Protein AF-A0A0R0D2F7-F1 (afdb_monomer_lite)

Organism: NCBI:txid405446

Structure (mmCIF, N/CA/C/O backbone):
data_AF-A0A0R0D2F7-F1
#
_entry.id   AF-A0A0R0D2F7-F1
#
loop_
_atom_site.group_PDB
_atom_site.id
_atom_site.type_symbol
_atom_site.label_atom_id
_atom_site.label_alt_id
_atom_site.label_comp_id
_atom_site.label_asym_id
_atom_site.label_entity_id
_atom_site.label_seq_id
_atom_site.pdbx_PDB_ins_code
_atom_site.Cartn_x
_atom_site.Cartn_y
_atom_site.Cartn_z
_atom_site.occupancy
_atom_site.B_iso_or_equiv
_atom_site.auth_seq_id
_atom_site.auth_comp_id
_atom_site.auth_asym_id
_atom_site.auth_atom_id
_atom_site.pdbx_PDB_model_num
ATOM 1 N N . MET A 1 1 ? 3.060 23.295 -22.827 1.00 59.88 1 MET A N 1
ATOM 2 C CA . MET A 1 1 ? 3.372 22.457 -21.648 1.00 59.88 1 MET A CA 1
ATOM 3 C C . MET A 1 1 ? 3.038 21.018 -22.016 1.00 59.88 1 MET A C 1
ATOM 5 O O . MET A 1 1 ? 1.907 20.777 -22.414 1.00 59.88 1 MET A O 1
ATOM 9 N N . PHE A 1 2 ? 4.005 20.096 -22.016 1.00 71.88 2 PHE A N 1
ATOM 10 C CA . PHE A 1 2 ? 3.733 18.695 -22.367 1.00 71.88 2 PHE A CA 1
ATOM 11 C C . PHE A 1 2 ? 2.906 18.039 -21.255 1.00 71.88 2 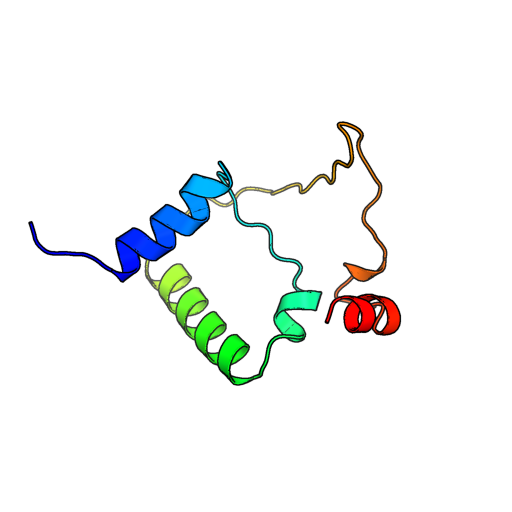PHE A C 1
ATOM 13 O O . PHE A 1 2 ? 3.320 18.058 -20.097 1.00 71.88 2 PHE A O 1
ATOM 20 N N . ARG A 1 3 ? 1.738 17.487 -21.604 1.00 79.94 3 ARG A N 1
ATOM 21 C CA . ARG A 1 3 ? 0.872 16.750 -20.675 1.00 79.94 3 ARG A CA 1
ATOM 22 C C . ARG A 1 3 ? 1.609 15.502 -20.193 1.00 79.94 3 ARG A C 1
ATOM 24 O O . ARG A 1 3 ? 2.133 14.752 -21.015 1.00 79.94 3 ARG A O 1
ATOM 31 N N . ARG A 1 4 ? 1.636 15.271 -18.880 1.00 91.75 4 ARG A N 1
ATOM 32 C CA . ARG A 1 4 ? 2.237 14.078 -18.273 1.00 91.75 4 ARG A CA 1
ATOM 33 C C . ARG A 1 4 ? 1.119 13.236 -17.657 1.00 91.75 4 ARG A C 1
ATOM 35 O O . ARG A 1 4 ? 0.956 13.251 -16.445 1.00 91.75 4 ARG A O 1
ATOM 42 N N . PRO A 1 5 ? 0.341 12.495 -18.464 1.00 91.44 5 PRO A N 1
ATOM 43 C CA . PRO A 1 5 ? -0.895 11.873 -17.991 1.00 91.44 5 PRO A CA 1
ATOM 44 C C . PRO A 1 5 ? -0.687 10.914 -16.810 1.00 91.44 5 PRO A C 1
ATOM 46 O O . PRO A 1 5 ? -1.494 10.919 -15.889 1.00 91.44 5 PRO A O 1
ATOM 49 N N . GLY A 1 6 ? 0.404 10.138 -16.791 1.00 91.50 6 GLY A N 1
ATOM 50 C CA . GLY A 1 6 ? 0.727 9.261 -15.657 1.00 91.50 6 GLY A CA 1
ATOM 51 C C . GLY A 1 6 ? 1.114 10.028 -14.388 1.00 91.50 6 GLY A C 1
ATOM 52 O O . GLY A 1 6 ? 0.688 9.662 -13.297 1.00 91.50 6 GLY A O 1
ATOM 53 N N . TYR A 1 7 ? 1.862 11.128 -14.535 1.00 91.38 7 TYR A N 1
ATOM 54 C CA . TYR A 1 7 ? 2.181 12.027 -13.423 1.00 91.38 7 TYR A CA 1
ATOM 55 C C . TYR A 1 7 ? 0.901 12.636 -12.851 1.00 91.38 7 TYR A C 1
ATOM 57 O O . TYR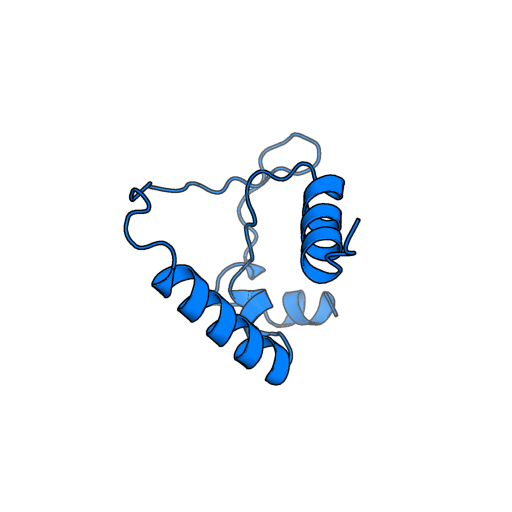 A 1 7 ? 0.678 12.542 -11.651 1.00 91.38 7 TYR A O 1
ATOM 65 N N . ASP A 1 8 ? 0.044 13.186 -13.715 1.00 93.06 8 ASP A N 1
ATOM 66 C CA . ASP A 1 8 ? -1.209 13.835 -13.324 1.00 93.06 8 ASP A CA 1
ATOM 67 C C . ASP A 1 8 ? -2.161 12.844 -12.633 1.00 93.06 8 ASP A C 1
ATOM 69 O O . ASP A 1 8 ? -2.790 13.185 -11.635 1.00 93.06 8 ASP A O 1
ATOM 73 N N . ALA A 1 9 ? -2.236 11.599 -13.121 1.00 91.62 9 ALA A N 1
ATOM 74 C CA . ALA A 1 9 ? -3.058 10.550 -12.522 1.00 91.62 9 ALA A CA 1
ATOM 75 C C . ALA A 1 9 ? -2.565 10.144 -11.122 1.00 91.62 9 ALA A C 1
ATOM 77 O O . ALA A 1 9 ? -3.363 10.087 -10.186 1.00 91.62 9 ALA A O 1
ATOM 78 N N . LEU A 1 10 ? -1.258 9.899 -10.959 1.00 89.94 10 LEU A N 1
ATOM 79 C CA . LEU A 1 10 ? -0.688 9.503 -9.668 1.00 89.94 10 LEU A CA 1
ATOM 80 C C . LEU A 1 10 ? -0.749 10.652 -8.652 1.00 89.94 10 LEU A C 1
ATOM 82 O O . LEU A 1 10 ? -1.142 10.446 -7.505 1.00 89.94 10 LEU A O 1
ATOM 86 N N . TRP A 1 11 ? -0.427 11.876 -9.083 1.00 88.75 11 TRP A N 1
ATOM 87 C CA . TRP A 1 11 ? -0.557 13.074 -8.252 1.00 88.75 11 TRP A CA 1
ATOM 88 C C . TRP A 1 11 ? -1.999 13.350 -7.856 1.00 88.75 11 TRP A C 1
ATOM 90 O O . TRP A 1 11 ? -2.250 13.698 -6.707 1.00 88.75 11 TRP A O 1
ATOM 100 N N . GLY A 1 12 ? -2.949 13.167 -8.774 1.00 88.19 12 GLY A N 1
ATOM 101 C CA . GLY A 1 12 ? -4.370 13.273 -8.467 1.00 88.19 12 GLY A CA 1
ATOM 102 C C . GLY A 1 12 ? -4.791 12.274 -7.391 1.00 88.19 12 GLY A C 1
ATOM 103 O O . GLY A 1 12 ? -5.456 12.655 -6.432 1.00 88.19 12 GLY A O 1
ATOM 104 N N . TRP A 1 13 ? -4.347 11.018 -7.493 1.00 86.31 13 TRP A N 1
ATOM 105 C CA . TRP A 1 13 ? -4.676 9.978 -6.517 1.00 86.31 13 TRP A CA 1
ATOM 106 C C . TRP A 1 13 ? -4.196 10.321 -5.093 1.00 86.31 13 TRP A C 1
ATOM 108 O O . TRP A 1 13 ? -4.977 10.254 -4.143 1.00 86.31 13 TRP A O 1
ATOM 118 N N . PHE A 1 14 ? -2.939 10.750 -4.931 1.00 84.88 14 PHE A N 1
ATOM 119 C CA . PHE A 1 14 ? -2.393 11.137 -3.619 1.00 84.88 14 PHE A CA 1
ATOM 120 C C . PHE A 1 14 ? -2.890 12.505 -3.132 1.00 84.88 14 PHE A C 1
ATOM 122 O O . PHE A 1 14 ? -3.118 12.699 -1.938 1.00 84.88 14 PHE A O 1
ATOM 129 N N . GLY A 1 15 ? -3.093 13.456 -4.044 1.00 78.00 15 GLY A N 1
ATOM 130 C CA . GLY A 1 15 ? -3.557 14.804 -3.717 1.00 78.00 15 GLY A CA 1
ATOM 131 C C . GLY A 1 15 ? -4.956 14.825 -3.102 1.00 78.00 15 GLY A C 1
ATOM 132 O O . GLY A 1 15 ? -5.246 15.684 -2.276 1.00 78.00 15 GLY A O 1
ATOM 133 N N . LEU A 1 16 ? -5.804 13.854 -3.449 1.00 76.62 16 LEU A N 1
ATOM 134 C CA . LEU A 1 16 ? -7.156 13.729 -2.900 1.00 76.62 16 LEU A CA 1
ATOM 135 C C . LEU A 1 16 ? -7.196 13.092 -1.502 1.00 76.62 16 LEU A C 1
ATOM 137 O O . LEU A 1 16 ? -8.186 13.259 -0.794 1.00 76.62 16 LEU A O 1
ATOM 141 N N . SER A 1 17 ? -6.148 12.372 -1.090 1.00 70.62 17 SER A N 1
ATOM 142 C CA . SER A 1 17 ? -6.113 11.664 0.197 1.00 70.62 17 SER A CA 1
ATOM 143 C C . SER A 1 17 ? -5.319 12.392 1.286 1.00 70.62 17 SER A C 1
ATOM 145 O O . SER A 1 17 ? -5.393 11.991 2.447 1.00 70.62 17 SER A O 1
ATOM 147 N N . TYR A 1 18 ? -4.552 13.439 0.935 1.00 72.62 18 TYR A N 1
ATOM 148 C CA . TYR A 1 18 ? -3.530 14.059 1.800 1.00 72.62 18 TYR A CA 1
ATOM 149 C C . TYR A 1 18 ? -2.573 13.031 2.439 1.00 72.62 18 TYR A C 1
ATOM 151 O O . TYR A 1 18 ? -1.946 13.302 3.466 1.00 72.62 18 TYR A O 1
ATOM 159 N N . ALA A 1 19 ? -2.474 11.829 1.865 1.00 73.69 19 ALA A N 1
ATOM 160 C CA . ALA A 1 19 ? -1.755 10.729 2.472 1.00 73.69 19 ALA A CA 1
ATOM 161 C C . ALA A 1 19 ? -0.263 10.847 2.156 1.00 73.69 19 ALA A C 1
ATOM 163 O O . ALA A 1 19 ? 0.152 10.728 1.005 1.00 73.69 19 ALA A O 1
ATOM 164 N N . SER A 1 20 ? 0.561 11.025 3.189 1.00 76.75 20 SER A N 1
ATOM 165 C CA . SER A 1 20 ? 2.024 10.978 3.047 1.00 76.75 20 SER A CA 1
ATOM 166 C C . SER A 1 20 ? 2.562 9.553 2.859 1.00 76.75 20 SER A C 1
ATOM 168 O O . SER A 1 20 ? 3.734 9.384 2.541 1.00 76.75 20 SER A O 1
ATOM 170 N N . TRP A 1 21 ? 1.725 8.533 3.082 1.00 81.69 21 TRP A N 1
ATOM 171 C CA . TRP A 1 21 ? 2.078 7.114 3.031 1.00 81.69 21 TRP A CA 1
ATOM 172 C C . TRP A 1 21 ? 0.927 6.290 2.453 1.00 81.69 21 TRP A C 1
ATOM 174 O O . TRP A 1 21 ? -0.238 6.610 2.686 1.00 81.69 21 TRP A O 1
ATOM 184 N N . LEU A 1 22 ? 1.257 5.196 1.761 1.00 87.75 22 LEU A N 1
ATOM 185 C CA . LEU A 1 22 ? 0.291 4.245 1.208 1.00 87.75 22 LEU A CA 1
ATOM 186 C C . LEU A 1 22 ? 0.390 2.880 1.914 1.00 87.75 22 LEU A C 1
ATOM 188 O O . LEU A 1 22 ? 1.160 2.022 1.483 1.00 87.75 22 LEU A O 1
ATOM 192 N N . PRO A 1 23 ? -0.363 2.649 3.002 1.00 87.50 23 PRO A N 1
ATOM 193 C CA . PRO A 1 23 ? -0.474 1.326 3.601 1.00 87.50 23 PRO A CA 1
ATOM 194 C C . PRO A 1 23 ? -1.486 0.469 2.822 1.00 87.50 23 PRO A C 1
ATOM 196 O O . PRO A 1 23 ? -2.672 0.790 2.778 1.00 87.50 23 PRO A O 1
ATOM 199 N N . LEU A 1 24 ? -1.033 -0.645 2.241 1.00 90.56 24 LEU A N 1
ATOM 200 C CA . LEU A 1 24 ? -1.895 -1.633 1.581 1.00 90.56 24 LEU A CA 1
ATOM 201 C C . LEU A 1 24 ? -1.916 -2.943 2.384 1.00 90.56 24 LEU A C 1
ATOM 203 O O . LEU A 1 24 ? -0.853 -3.524 2.623 1.00 90.56 24 LEU A O 1
ATOM 207 N N . PRO A 1 25 ? -3.092 -3.456 2.795 1.00 91.44 25 PRO A N 1
ATOM 208 C CA . PRO A 1 25 ? -3.184 -4.782 3.393 1.00 91.44 25 PRO A CA 1
ATOM 209 C C . PRO A 1 25 ? -2.764 -5.855 2.386 1.00 91.44 25 PRO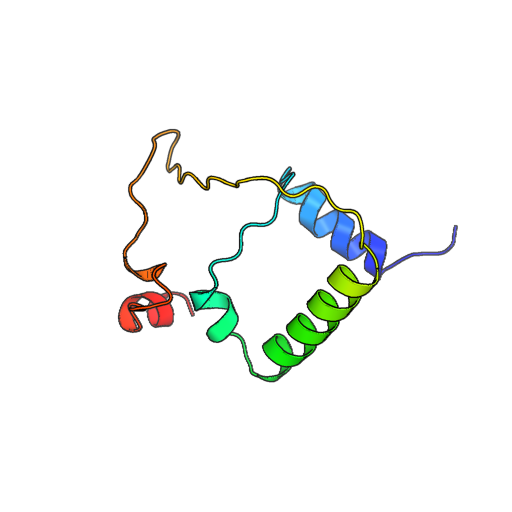 A C 1
ATOM 211 O O . PRO A 1 25 ? -3.424 -6.052 1.365 1.00 91.44 25 PRO A O 1
ATOM 214 N N . ARG A 1 26 ? -1.697 -6.600 2.698 1.00 92.50 26 ARG A N 1
ATOM 215 C CA . ARG A 1 26 ? -1.185 -7.687 1.843 1.00 92.50 26 ARG A CA 1
ATOM 216 C C . ARG A 1 26 ? -2.271 -8.693 1.446 1.00 92.50 26 ARG A C 1
ATOM 218 O O . ARG A 1 26 ? -2.270 -9.164 0.316 1.00 92.50 26 ARG A O 1
ATOM 225 N N . VAL A 1 27 ? -3.195 -9.001 2.361 1.00 93.31 27 VAL A N 1
ATOM 226 C CA . VAL A 1 27 ? -4.329 -9.902 2.095 1.00 93.31 27 VAL A CA 1
ATOM 227 C C . VAL A 1 27 ? -5.169 -9.447 0.907 1.00 93.31 27 VAL A C 1
ATOM 229 O O . VAL A 1 27 ? -5.503 -10.269 0.071 1.00 93.31 27 VAL A O 1
ATOM 232 N N . LEU A 1 28 ? -5.433 -8.145 0.773 1.00 93.69 28 LEU A 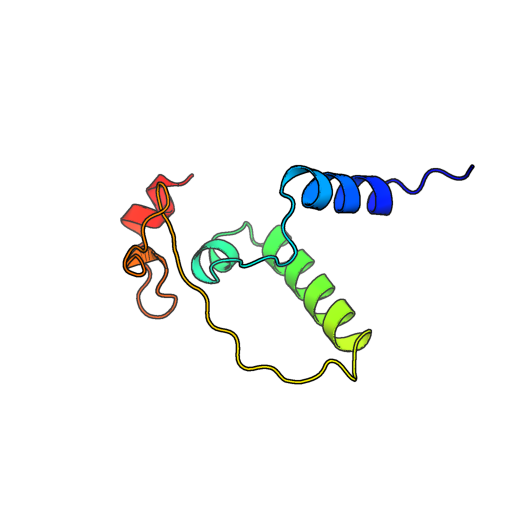N 1
ATOM 233 C CA . LEU A 1 28 ? -6.212 -7.616 -0.347 1.00 93.69 28 LEU A CA 1
ATOM 234 C C . LEU A 1 28 ? -5.389 -7.567 -1.634 1.00 93.69 28 LEU A C 1
ATOM 236 O O . LEU A 1 28 ? -5.939 -7.747 -2.713 1.00 93.69 28 LEU A O 1
ATOM 240 N N . MET A 1 29 ? -4.070 -7.371 -1.535 1.00 94.25 29 MET A N 1
ATOM 241 C CA . MET A 1 29 ? -3.186 -7.440 -2.704 1.00 94.25 29 MET A CA 1
ATOM 242 C C . MET A 1 29 ? -3.174 -8.839 -3.330 1.00 94.25 29 MET A C 1
ATOM 244 O O . MET A 1 29 ? -3.182 -8.953 -4.549 1.00 94.25 29 MET A O 1
ATOM 248 N N . HIS A 1 30 ? -3.214 -9.897 -2.516 1.00 92.88 30 HIS A N 1
ATOM 249 C CA . HIS A 1 30 ? -3.313 -11.276 -3.013 1.00 92.88 30 HIS A CA 1
ATOM 250 C C . HIS A 1 30 ? -4.691 -11.623 -3.607 1.00 92.88 30 HIS A C 1
ATOM 252 O O . HIS A 1 30 ? -4.815 -12.618 -4.314 1.00 92.88 30 HIS A O 1
ATOM 258 N N . GLU A 1 31 ? -5.716 -10.820 -3.322 1.00 93.88 31 GLU A N 1
ATOM 259 C CA . GLU A 1 31 ? -7.078 -10.989 -3.846 1.00 93.88 31 GLU A CA 1
ATOM 260 C C . GLU A 1 31 ? -7.328 -10.201 -5.134 1.00 93.88 31 GLU A C 1
ATOM 262 O O . GLU A 1 31 ? -8.404 -10.310 -5.731 1.00 93.88 31 GLU A O 1
ATOM 267 N N . MET A 1 32 ? -6.356 -9.390 -5.563 1.00 94.94 32 MET A N 1
ATOM 268 C CA . MET A 1 32 ? -6.410 -8.704 -6.849 1.00 94.94 32 MET A CA 1
ATOM 269 C C . MET A 1 32 ? -6.431 -9.729 -7.997 1.00 94.94 32 MET A C 1
ATOM 271 O O . MET A 1 32 ? -5.844 -10.806 -7.862 1.00 94.94 32 MET A O 1
ATOM 275 N N . PRO A 1 33 ? -7.042 -9.406 -9.151 1.00 96.19 33 PRO A N 1
ATOM 276 C CA . PRO A 1 33 ? -6.889 -10.200 -10.368 1.00 96.19 33 PRO A CA 1
ATOM 277 C C . PRO A 1 33 ? -5.416 -10.491 -10.692 1.00 96.19 33 PRO A C 1
ATOM 279 O O . PRO A 1 33 ? -4.541 -9.667 -10.422 1.00 96.19 33 PRO A O 1
ATOM 282 N N . ASP A 1 34 ? -5.139 -11.647 -11.293 1.00 97.12 34 ASP A N 1
ATOM 283 C CA . ASP A 1 34 ? -3.769 -12.105 -11.574 1.00 97.12 34 ASP A CA 1
ATOM 284 C C . ASP A 1 34 ? -2.956 -11.083 -12.396 1.00 97.12 34 ASP A C 1
ATOM 286 O O . ASP A 1 34 ? -1.808 -10.773 -12.074 1.00 97.12 34 ASP A O 1
ATOM 290 N N . ASP A 1 35 ? -3.586 -10.435 -13.384 1.00 98.19 35 ASP A N 1
ATOM 291 C CA . ASP A 1 35 ? -2.942 -9.405 -14.205 1.00 98.19 35 ASP A CA 1
ATOM 292 C C . ASP A 1 35 ? -2.602 -8.126 -13.415 1.00 98.19 35 ASP A C 1
ATOM 294 O O . ASP A 1 35 ? -1.690 -7.381 -13.784 1.00 98.19 35 ASP A O 1
ATOM 298 N N . TRP A 1 36 ? -3.322 -7.843 -12.326 1.00 97.50 36 TRP A N 1
ATOM 299 C CA . TRP A 1 36 ? -3.021 -6.721 -11.434 1.00 97.50 36 TRP A CA 1
ATOM 300 C C . TRP A 1 36 ? -1.831 -7.067 -10.551 1.00 97.50 36 TRP A C 1
ATOM 302 O O . TRP A 1 36 ? -0.932 -6.239 -10.410 1.00 97.50 36 TRP A O 1
ATOM 312 N N . GLN A 1 37 ? -1.801 -8.288 -10.007 1.00 97.62 37 GLN A N 1
ATOM 313 C CA . GLN A 1 37 ? -0.677 -8.773 -9.207 1.00 97.62 37 GLN A CA 1
ATOM 314 C C . GLN A 1 37 ? 0.614 -8.747 -10.028 1.00 97.62 37 GLN A C 1
ATOM 316 O O . GLN A 1 37 ? 1.594 -8.151 -9.589 1.00 97.62 37 GLN A O 1
ATOM 321 N N . ALA A 1 38 ? 0.586 -9.269 -11.258 1.00 97.94 38 ALA A N 1
ATOM 322 C CA . ALA A 1 38 ? 1.740 -9.261 -12.154 1.00 97.94 38 ALA A CA 1
ATOM 323 C C . ALA A 1 38 ? 2.263 -7.840 -12.430 1.00 97.94 38 ALA A C 1
ATOM 325 O O . ALA A 1 38 ? 3.459 -7.575 -12.296 1.00 97.94 38 ALA A O 1
ATOM 326 N N . ARG A 1 39 ? 1.372 -6.895 -12.766 1.00 97.88 39 ARG A N 1
ATOM 327 C CA . ARG A 1 39 ? 1.759 -5.493 -13.003 1.00 97.88 39 ARG A CA 1
ATOM 328 C C . ARG A 1 39 ? 2.294 -4.816 -11.744 1.00 97.88 39 ARG A C 1
ATOM 330 O O . ARG A 1 39 ? 3.254 -4.056 -11.829 1.00 97.88 39 ARG A O 1
ATOM 337 N N . MET A 1 40 ? 1.693 -5.087 -10.587 1.00 96.50 40 MET A N 1
ATOM 338 C CA . MET A 1 40 ? 2.147 -4.544 -9.308 1.00 96.50 40 MET A CA 1
ATOM 339 C C . MET A 1 40 ? 3.545 -5.056 -8.950 1.00 96.50 40 MET A C 1
ATOM 341 O O . MET A 1 40 ? 4.386 -4.258 -8.554 1.00 96.50 40 MET A O 1
ATOM 345 N N . THR A 1 41 ? 3.821 -6.351 -9.127 1.00 97.00 41 THR A N 1
ATOM 346 C CA . THR A 1 41 ? 5.150 -6.925 -8.867 1.00 97.00 41 THR A CA 1
ATOM 347 C C . THR A 1 41 ? 6.228 -6.246 -9.706 1.00 97.00 41 THR A C 1
ATOM 349 O O . THR A 1 41 ? 7.239 -5.833 -9.149 1.00 97.00 41 THR A O 1
ATOM 352 N N . VAL A 1 42 ? 5.984 -6.031 -11.005 1.00 97.94 42 VAL A N 1
ATOM 353 C CA . VAL A 1 42 ? 6.932 -5.314 -11.877 1.00 97.94 42 VAL A CA 1
ATOM 354 C C . VAL A 1 42 ? 7.222 -3.907 -11.349 1.00 97.94 42 VAL A C 1
ATOM 356 O O . VAL A 1 42 ? 8.380 -3.512 -11.259 1.00 97.94 42 VAL A O 1
ATOM 359 N N . LEU A 1 43 ? 6.190 -3.161 -10.945 1.00 96.50 43 LEU A N 1
ATOM 360 C CA . LEU A 1 43 ? 6.366 -1.808 -10.411 1.00 96.50 43 LEU A CA 1
ATOM 361 C C . LEU A 1 43 ? 7.131 -1.790 -9.081 1.00 96.50 43 LEU A C 1
ATOM 363 O O . LEU A 1 43 ? 7.934 -0.886 -8.860 1.00 96.50 43 LEU A O 1
ATOM 367 N N . LEU A 1 44 ? 6.891 -2.763 -8.197 1.00 94.69 44 LEU A N 1
ATOM 368 C CA . LEU A 1 44 ? 7.622 -2.890 -6.932 1.00 94.69 44 LEU A CA 1
ATOM 369 C C . LEU A 1 44 ? 9.102 -3.203 -7.178 1.00 94.69 44 LEU A C 1
ATOM 371 O O . LEU A 1 44 ? 9.963 -2.562 -6.579 1.00 94.69 44 LEU A O 1
ATOM 375 N N . ASP A 1 45 ? 9.397 -4.112 -8.107 1.00 96.44 45 ASP A N 1
ATOM 376 C CA . ASP A 1 45 ? 10.770 -4.445 -8.486 1.00 96.44 45 ASP A CA 1
ATOM 377 C C . ASP A 1 45 ? 11.491 -3.236 -9.104 1.00 96.44 45 ASP A C 1
ATOM 379 O O . ASP A 1 45 ? 12.634 -2.940 -8.749 1.00 96.44 45 ASP A O 1
ATOM 383 N N . GLU A 1 46 ? 10.826 -2.488 -9.992 1.00 97.62 46 GLU A N 1
ATOM 384 C CA . GLU A 1 46 ? 11.361 -1.249 -10.572 1.00 97.62 46 GLU A CA 1
ATOM 385 C C . GLU A 1 46 ? 11.592 -0.165 -9.509 1.00 97.62 46 GLU A C 1
ATOM 387 O O . GLU A 1 46 ? 12.607 0.543 -9.544 1.00 97.62 46 GLU A O 1
ATOM 392 N N . PHE A 1 47 ? 10.680 -0.041 -8.541 1.00 94.12 47 PHE A N 1
ATOM 393 C CA . PHE A 1 47 ? 10.803 0.892 -7.425 1.00 94.12 47 PHE A CA 1
ATOM 394 C C . PHE A 1 47 ? 12.027 0.555 -6.564 1.00 94.12 47 PHE A C 1
ATOM 396 O O . PHE A 1 47 ? 12.902 1.406 -6.368 1.00 94.12 47 PHE A O 1
ATOM 403 N N . ASP A 1 48 ? 12.152 -0.703 -6.137 1.00 93.00 48 ASP A N 1
ATOM 404 C CA . ASP A 1 48 ? 13.292 -1.193 -5.360 1.00 93.00 48 ASP A CA 1
ATOM 405 C C . ASP A 1 48 ? 14.603 -1.119 -6.157 1.00 93.00 48 ASP A C 1
ATOM 407 O O . ASP A 1 48 ? 15.677 -0.906 -5.588 1.00 93.00 48 ASP A O 1
ATOM 411 N N . ALA A 1 49 ? 14.563 -1.285 -7.484 1.00 95.25 49 ALA A N 1
ATOM 412 C CA . ALA A 1 49 ? 15.701 -1.092 -8.382 1.00 95.25 49 ALA A CA 1
ATOM 413 C C . ALA A 1 49 ? 16.162 0.369 -8.455 1.00 95.25 49 ALA A C 1
ATOM 415 O O . ALA A 1 49 ? 17.366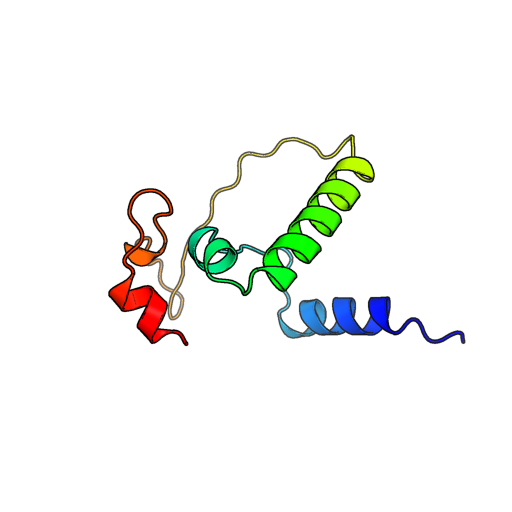 0.634 -8.479 1.00 95.25 49 ALA A O 1
ATOM 416 N N . THR A 1 50 ? 15.220 1.306 -8.455 1.00 97.12 50 THR A N 1
ATOM 417 C CA . THR A 1 50 ? 15.490 2.735 -8.634 1.00 97.12 50 THR A CA 1
ATOM 418 C C . THR A 1 50 ? 15.995 3.389 -7.346 1.00 97.12 50 THR A C 1
ATOM 420 O O . THR A 1 50 ? 16.945 4.174 -7.375 1.00 97.12 50 THR A O 1
ATOM 423 N N . PHE A 1 51 ? 15.406 3.056 -6.193 1.00 94.50 51 PHE A N 1
ATOM 424 C CA . PHE A 1 51 ? 15.666 3.741 -4.922 1.00 94.50 51 PHE A CA 1
ATOM 425 C C . PHE A 1 51 ? 16.506 2.882 -3.960 1.00 94.50 51 PHE A C 1
ATOM 427 O O . PHE A 1 51 ? 16.011 2.321 -2.989 1.00 94.50 51 PHE A O 1
ATOM 434 N N . LYS A 1 52 ? 17.820 2.788 -4.204 1.00 89.25 52 LYS A N 1
ATOM 435 C CA . LYS A 1 52 ? 18.715 1.859 -3.475 1.00 89.25 52 LYS A CA 1
ATOM 436 C C . LYS A 1 52 ? 19.140 2.272 -2.062 1.00 89.25 52 LYS A C 1
ATOM 438 O O . LYS A 1 52 ? 19.480 1.407 -1.262 1.00 89.25 52 LYS A O 1
ATOM 443 N N . ASN A 1 53 ? 19.121 3.565 -1.747 1.00 89.12 53 ASN A N 1
ATOM 444 C CA . ASN A 1 53 ? 19.662 4.107 -0.491 1.00 89.12 53 ASN A CA 1
ATOM 445 C C . ASN A 1 53 ? 18.570 4.669 0.428 1.00 89.12 53 ASN A C 1
ATOM 447 O O . ASN A 1 53 ? 18.800 5.636 1.154 1.00 89.12 53 ASN A O 1
ATOM 451 N N . VAL A 1 54 ? 17.365 4.096 0.372 1.00 87.50 54 VAL A N 1
ATOM 452 C CA . VAL A 1 54 ? 16.282 4.475 1.285 1.00 87.50 54 VAL A CA 1
ATOM 453 C C . VAL A 1 54 ? 16.678 4.050 2.705 1.00 87.50 54 VAL A C 1
ATOM 455 O O . VAL A 1 54 ? 17.038 2.886 2.909 1.00 87.50 54 VAL A O 1
ATOM 458 N N . PRO A 1 55 ? 16.652 4.956 3.700 1.00 89.12 55 PRO A N 1
ATOM 459 C CA . PRO A 1 55 ? 16.974 4.582 5.068 1.00 89.12 55 PRO A CA 1
ATOM 460 C C . PRO A 1 55 ? 15.993 3.529 5.592 1.00 89.12 55 PRO A C 1
ATOM 462 O O . PRO A 1 55 ? 14.794 3.575 5.312 1.00 89.12 55 PRO A O 1
ATOM 465 N N . ARG A 1 56 ? 16.505 2.575 6.373 1.00 84.75 56 ARG A N 1
ATOM 466 C CA . ARG A 1 56 ? 15.663 1.577 7.036 1.00 84.75 56 ARG A CA 1
ATOM 467 C C . ARG A 1 56 ? 15.039 2.202 8.275 1.00 84.75 56 ARG A C 1
ATOM 469 O O . ARG A 1 56 ? 15.757 2.597 9.189 1.00 84.75 56 ARG A O 1
ATOM 476 N N . TYR A 1 57 ? 13.716 2.260 8.291 1.00 86.25 57 TYR A N 1
ATOM 477 C CA . TYR A 1 57 ? 12.934 2.694 9.440 1.00 86.25 57 TYR A CA 1
ATOM 478 C C . TYR A 1 57 ? 12.076 1.536 9.931 1.00 86.25 57 TYR A C 1
ATOM 480 O O . TYR A 1 57 ? 11.507 0.799 9.123 1.00 86.25 57 TYR A O 1
ATOM 488 N N . ASP A 1 58 ? 11.939 1.410 11.247 1.00 88.50 58 ASP A N 1
ATOM 489 C CA . ASP A 1 58 ? 10.846 0.633 11.815 1.00 88.50 58 ASP A CA 1
ATOM 490 C C . ASP A 1 58 ? 9.542 1.410 11.610 1.00 88.50 58 ASP A C 1
ATOM 492 O O . ASP A 1 58 ? 9.460 2.607 11.897 1.00 88.50 58 ASP A O 1
ATOM 496 N N . VAL A 1 59 ? 8.519 0.736 11.087 1.00 85.12 59 VAL A N 1
ATOM 497 C CA . VAL A 1 59 ? 7.220 1.346 10.785 1.00 85.12 59 VAL A CA 1
ATOM 498 C C . VAL A 1 59 ? 6.154 0.736 11.683 1.00 85.12 59 VAL A C 1
ATOM 500 O O . VAL A 1 59 ? 5.962 -0.479 11.704 1.00 85.12 59 VAL A O 1
ATOM 503 N N . GLN A 1 60 ? 5.414 1.592 12.389 1.00 88.38 60 GLN A N 1
ATOM 504 C CA . GLN A 1 60 ? 4.226 1.202 13.142 1.00 88.38 60 GLN A CA 1
ATOM 505 C C . GLN A 1 60 ? 2.972 1.734 12.445 1.00 88.38 60 GLN A C 1
ATOM 507 O O . GLN A 1 60 ? 2.828 2.936 12.235 1.00 88.38 60 GLN A O 1
ATOM 512 N N . ILE A 1 61 ? 2.034 0.837 12.134 1.00 87.56 61 ILE A N 1
ATOM 513 C CA . ILE A 1 61 ? 0.715 1.197 11.603 1.00 87.56 61 ILE A CA 1
ATOM 514 C C . ILE A 1 61 ? -0.297 1.145 12.747 1.00 87.56 61 ILE A C 1
ATOM 516 O O . ILE A 1 61 ? -0.400 0.142 13.452 1.00 87.56 61 ILE A O 1
ATOM 520 N N . GLN A 1 62 ? -1.050 2.230 12.927 1.00 90.00 62 GLN A N 1
ATOM 521 C CA . GLN A 1 62 ? -2.132 2.330 13.904 1.00 90.00 62 GLN A CA 1
ATOM 522 C C . GLN A 1 62 ? -3.438 2.631 13.179 1.00 90.00 62 GLN A C 1
ATOM 524 O O . GLN A 1 62 ? -3.499 3.536 12.347 1.00 90.00 62 GLN A O 1
ATOM 529 N N . LEU A 1 63 ? -4.492 1.894 13.519 1.00 89.69 63 LEU A N 1
ATOM 530 C CA . LEU A 1 63 ? -5.815 2.127 12.962 1.00 89.69 63 LEU A CA 1
ATOM 531 C C . LEU A 1 63 ? -6.604 3.075 13.855 1.00 89.69 63 LEU A C 1
ATOM 533 O O . LEU A 1 63 ? -6.612 2.942 15.083 1.00 89.69 63 LEU A O 1
ATOM 537 N N . LYS A 1 64 ? -7.295 4.023 13.222 1.00 90.94 64 LYS A N 1
ATOM 538 C CA . LYS A 1 64 ? -8.269 4.885 13.882 1.00 90.94 64 LYS A CA 1
ATOM 539 C C . LYS A 1 64 ? -9.595 4.844 13.147 1.00 90.94 64 LYS A C 1
ATOM 541 O O . LYS A 1 64 ? -9.630 4.934 11.925 1.00 90.94 64 LYS A O 1
ATOM 546 N N . GLN A 1 65 ? -10.678 4.803 13.909 1.00 90.56 65 GLN A N 1
ATOM 547 C CA . GLN A 1 65 ? -12.036 4.970 13.412 1.00 90.56 65 GLN A CA 1
ATOM 548 C C . GLN A 1 65 ? -12.716 6.053 14.248 1.00 90.56 65 GLN A C 1
ATOM 550 O O . GLN A 1 65 ? -12.684 6.006 15.478 1.00 90.56 65 GLN A O 1
ATOM 555 N N . ASN A 1 66 ? -13.282 7.071 13.593 1.00 92.25 66 ASN A N 1
ATOM 556 C CA . ASN A 1 66 ? -13.934 8.212 14.256 1.00 92.25 66 ASN A CA 1
ATOM 557 C C . ASN A 1 66 ? -13.052 8.874 15.338 1.00 92.25 66 ASN A C 1
ATOM 559 O O . ASN A 1 66 ? -13.499 9.168 16.445 1.00 92.25 66 ASN A O 1
ATOM 563 N N . GLY A 1 67 ? -11.762 9.053 15.032 1.00 92.06 67 GLY A N 1
ATOM 564 C CA . GLY A 1 67 ? -10.783 9.678 15.928 1.00 92.06 67 GLY A CA 1
ATOM 565 C C . GLY A 1 67 ? -10.265 8.791 17.066 1.00 92.06 67 GLY A C 1
ATOM 566 O O . GLY A 1 67 ? -9.377 9.219 17.801 1.00 92.06 67 GLY A O 1
ATOM 567 N N . ARG A 1 68 ? -10.759 7.557 17.208 1.00 94.00 68 ARG A N 1
ATOM 568 C CA . ARG A 1 68 ? -10.358 6.625 18.272 1.00 94.00 68 ARG A CA 1
ATOM 569 C C . ARG A 1 68 ? -9.501 5.502 17.721 1.00 94.00 68 ARG A C 1
ATOM 571 O O . ARG A 1 68 ? -9.770 5.013 16.630 1.00 94.00 68 ARG A O 1
ATOM 578 N N . PHE A 1 69 ? -8.494 5.086 18.485 1.00 95.62 69 PHE A N 1
ATOM 579 C CA . PHE A 1 69 ? -7.717 3.893 18.162 1.00 95.62 69 PHE A CA 1
ATOM 580 C C . PHE A 1 69 ? -8.601 2.650 18.214 1.00 95.62 69 PHE A C 1
ATOM 582 O O . PHE A 1 69 ? -9.404 2.501 19.136 1.00 95.62 69 PHE A O 1
ATOM 589 N N . VAL A 1 70 ? -8.434 1.772 17.231 1.00 95.06 70 VAL A N 1
ATOM 590 C CA . VAL A 1 70 ? -9.140 0.490 17.153 1.00 95.06 70 VAL A CA 1
ATOM 591 C C . VAL A 1 70 ? -8.131 -0.655 17.066 1.00 95.06 70 VAL A C 1
ATOM 593 O O . VAL A 1 70 ? -7.025 -0.448 16.553 1.00 95.06 70 VAL A O 1
ATOM 596 N N . PRO A 1 71 ? -8.470 -1.851 17.581 1.00 91.56 71 PRO A N 1
ATOM 597 C CA . PRO A 1 71 ? -7.628 -3.024 17.399 1.00 91.56 71 PRO A CA 1
ATOM 598 C C . PRO A 1 71 ? -7.491 -3.357 15.913 1.00 91.56 71 PRO A C 1
ATOM 600 O O . PRO A 1 71 ? -8.361 -3.033 15.102 1.00 91.56 71 PRO A O 1
ATOM 603 N N . MET A 1 72 ? -6.392 -4.025 15.566 1.00 90.50 72 MET A N 1
ATOM 604 C CA . MET A 1 72 ? -6.210 -4.553 14.221 1.00 90.50 72 MET A CA 1
ATOM 605 C C . MET A 1 72 ? -7.302 -5.600 13.934 1.00 90.50 72 MET A C 1
ATOM 607 O O . MET A 1 72 ? -7.405 -6.555 14.704 1.00 90.50 72 MET A O 1
ATOM 611 N N . PRO A 1 73 ? -8.114 -5.450 12.871 1.00 89.75 73 PRO A N 1
ATOM 612 C CA . PRO A 1 73 ? -9.115 -6.444 12.508 1.00 89.75 73 PRO A CA 1
ATOM 613 C C . PRO A 1 73 ? -8.478 -7.785 12.144 1.00 89.75 73 PRO A C 1
ATOM 615 O O . PRO A 1 73 ? -7.415 -7.823 11.520 1.00 89.75 73 PRO A O 1
ATOM 618 N N . GLU A 1 74 ? -9.162 -8.883 12.463 1.00 88.06 74 GLU A N 1
ATOM 619 C CA . GLU A 1 74 ? -8.659 -10.237 12.196 1.00 88.06 74 GLU A CA 1
ATOM 620 C C . GLU A 1 74 ? -8.435 -10.500 10.702 1.00 88.06 74 GLU A C 1
ATOM 622 O O . GLU A 1 74 ? -7.417 -11.085 10.327 1.00 88.06 74 GLU A O 1
ATOM 627 N N . TRP A 1 75 ? -9.317 -9.979 9.839 1.00 90.00 75 TRP A N 1
ATOM 628 C CA . TRP A 1 75 ? -9.241 -10.175 8.387 1.00 90.00 75 TRP A CA 1
ATOM 629 C C . TRP A 1 75 ? -7.928 -9.681 7.766 1.00 90.00 75 TRP A C 1
ATOM 631 O O . TRP A 1 75 ? -7.533 -10.165 6.708 1.00 90.00 75 TRP A O 1
ATOM 641 N N . ILE A 1 76 ? -7.218 -8.749 8.417 1.00 89.81 76 ILE A N 1
ATOM 642 C CA . ILE A 1 76 ? -5.959 -8.193 7.904 1.00 89.81 76 ILE A CA 1
ATOM 643 C C . ILE A 1 76 ? -4.801 -9.202 7.972 1.00 89.81 76 ILE A C 1
ATOM 645 O O . ILE A 1 76 ? -3.770 -9.023 7.314 1.00 89.81 76 ILE A O 1
ATOM 649 N N . SER A 1 77 ? -4.943 -10.255 8.783 1.00 87.06 77 SER A N 1
ATOM 650 C CA . SER A 1 77 ? -3.913 -11.267 8.986 1.00 87.06 77 SER A CA 1
ATOM 651 C C . SER A 1 77 ? -3.630 -12.039 7.699 1.00 87.06 77 SER A C 1
ATOM 653 O O . SER A 1 77 ? -4.395 -12.902 7.288 1.00 87.06 77 SER A O 1
ATOM 655 N N . TYR A 1 78 ? -2.463 -11.812 7.092 1.00 82.25 78 TYR A N 1
ATOM 656 C CA . TYR A 1 78 ? -2.046 -12.573 5.906 1.00 82.25 78 TYR A CA 1
ATOM 657 C C . TYR A 1 78 ? -1.720 -14.041 6.192 1.00 82.25 78 TYR A C 1
ATOM 659 O O . TYR A 1 78 ? -1.652 -14.839 5.260 1.00 82.25 78 TYR A O 1
ATOM 667 N N . ARG A 1 79 ? -1.481 -14.401 7.460 1.00 84.69 79 ARG A N 1
ATOM 668 C CA . ARG A 1 79 ? -1.214 -15.791 7.861 1.00 84.69 79 ARG A CA 1
ATOM 669 C C . ARG A 1 79 ? -2.504 -16.593 8.004 1.00 84.69 79 ARG A C 1
ATOM 671 O O . ARG A 1 79 ? -2.503 -17.784 7.714 1.00 84.69 79 ARG A O 1
ATOM 678 N N . HIS A 1 80 ? -3.580 -15.934 8.426 1.00 86.38 80 HIS A N 1
ATOM 679 C CA . HIS A 1 80 ? -4.893 -16.533 8.644 1.00 86.38 80 HIS A CA 1
ATOM 680 C C . HIS A 1 80 ? -5.979 -15.575 8.129 1.00 86.38 80 HIS A C 1
ATOM 682 O O . HIS A 1 80 ? -6.670 -14.961 8.939 1.00 86.38 80 HIS A O 1
ATOM 688 N N . PRO A 1 81 ? -6.082 -15.380 6.800 1.00 84.19 81 PRO A N 1
ATOM 689 C CA . PRO A 1 81 ? -7.030 -14.430 6.236 1.00 84.19 81 PRO A CA 1
ATOM 690 C C . PRO A 1 81 ? -8.463 -14.926 6.433 1.00 84.19 81 PRO A C 1
ATOM 692 O O . PRO A 1 81 ? -8.786 -16.065 6.084 1.00 84.19 81 PRO A O 1
ATOM 695 N N . ASP A 1 82 ? -9.328 -14.056 6.949 1.00 89.19 82 ASP A N 1
ATOM 696 C CA . ASP A 1 82 ? -10.767 -14.304 7.007 1.00 89.19 82 ASP A CA 1
ATOM 697 C C . ASP A 1 82 ? -11.376 -14.113 5.614 1.00 89.19 82 ASP A C 1
ATOM 699 O O . ASP A 1 82 ? -11.735 -13.006 5.205 1.00 89.19 82 ASP A O 1
ATOM 703 N N . ARG A 1 83 ? -11.454 -15.217 4.867 1.00 87.38 83 ARG A N 1
ATOM 704 C CA . ARG A 1 83 ? -11.943 -15.217 3.485 1.00 87.38 83 ARG A CA 1
ATOM 705 C C . ARG A 1 83 ? -13.389 -14.753 3.373 1.00 87.38 83 ARG A C 1
ATOM 707 O O . ARG A 1 83 ? -13.695 -14.041 2.428 1.00 87.38 83 ARG A O 1
ATOM 714 N N . ALA A 1 84 ? -14.246 -15.100 4.334 1.00 89.44 84 ALA A N 1
ATOM 715 C CA . ALA A 1 84 ? -15.656 -14.723 4.286 1.00 89.44 84 ALA A CA 1
ATOM 716 C C . ALA A 1 84 ? -15.817 -13.199 4.388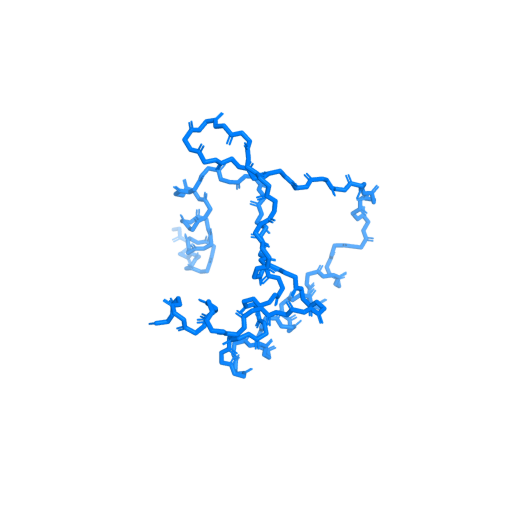 1.00 89.44 84 ALA A C 1
ATOM 718 O O . ALA A 1 84 ? -16.546 -12.594 3.604 1.00 89.44 84 ALA A O 1
ATOM 719 N N . THR A 1 85 ? -15.076 -12.566 5.303 1.00 92.31 85 THR A N 1
ATOM 720 C CA . THR A 1 85 ? -15.048 -11.101 5.415 1.00 92.31 85 THR A CA 1
ATOM 721 C C . THR A 1 85 ? -14.465 -10.448 4.161 1.00 92.31 85 THR A C 1
ATOM 723 O O . THR A 1 85 ? -15.023 -9.475 3.661 1.00 92.31 85 THR A O 1
ATOM 726 N N . ILE A 1 86 ? -13.364 -10.987 3.632 1.00 91.25 86 ILE A N 1
ATOM 727 C CA . ILE A 1 86 ? -12.684 -10.449 2.445 1.00 91.25 86 ILE A CA 1
ATOM 728 C C . ILE A 1 86 ? -13.566 -10.534 1.190 1.00 91.25 86 ILE A C 1
ATOM 730 O O . ILE A 1 86 ? -13.618 -9.579 0.416 1.00 91.25 86 ILE A O 1
ATOM 734 N N . GLU A 1 87 ? -14.269 -11.650 0.985 1.00 89.81 87 GLU A N 1
ATOM 735 C CA . GLU A 1 87 ? -15.215 -11.821 -0.125 1.00 89.81 87 GLU A CA 1
ATOM 736 C C . GLU A 1 87 ? -16.364 -10.811 -0.047 1.00 89.81 87 GLU A C 1
ATOM 738 O O . GLU A 1 87 ? -16.784 -10.297 -1.078 1.00 89.81 87 GLU A O 1
ATOM 743 N N . GLY A 1 88 ? -16.803 -10.448 1.163 1.00 91.56 88 GLY A N 1
ATOM 744 C CA . GLY A 1 88 ? -17.827 -9.424 1.382 1.00 91.56 88 GLY A CA 1
ATOM 745 C C . GLY A 1 88 ? -17.414 -7.988 1.027 1.00 91.56 88 GLY A C 1
ATOM 746 O O . GLY A 1 88 ? -18.259 -7.096 1.084 1.00 91.56 88 GLY A O 1
ATOM 747 N N . PHE A 1 89 ? -16.144 -7.730 0.685 1.00 90.81 89 PHE A N 1
ATOM 748 C CA . PHE A 1 89 ? -15.682 -6.414 0.220 1.00 90.81 89 PHE A CA 1
ATOM 749 C C . PHE A 1 89 ? -15.823 -6.202 -1.295 1.00 90.81 89 PHE A C 1
ATOM 751 O O . PHE A 1 89 ? -15.638 -5.072 -1.754 1.00 90.81 89 PHE A O 1
ATOM 758 N N . LYS A 1 90 ? -16.073 -7.272 -2.058 1.00 82.38 90 LYS A N 1
ATOM 759 C CA . LYS A 1 90 ? -16.240 -7.250 -3.519 1.00 82.38 90 LYS A CA 1
ATOM 760 C C . LYS A 1 90 ? -17.711 -7.048 -3.879 1.00 82.38 90 LYS A C 1
ATOM 762 O O . LYS A 1 90 ? -17.954 -6.332 -4.875 1.00 82.38 90 LYS A O 1
#

Radius of gyration: 16.43 Å; chains: 1; bounding box: 38×39×41 Å

Foldseek 3Di:
DDDPPVVCVVCVVCVVVVDPDDDDLVLVLVVDPPVSVVVVVVVVVVVCVVDPPDDDDDDDDFDDDPNDTDDDDPCSDPVDHPVVVSVVVD

Sequence (90 aa):
MFRRPGYDALWGWFGLSYASWLPLPRVLMHEMPDDWQARMTVLLDEFDATFKNVPRYDVQIQLKQNGRFVPMPEWISYRHPDRATIEGFK

Secondary structure (DSSP, 8-state):
----HHHHHHHHHHHTTT-SS----HHHHTTS-HHHHHHHHHHHHHHHHH-TTPPP------EEETTEEEPPPGGG-SSS--HHHHHTT-

pLDDT: mean 89.45, std 6.86, range [59.88, 98.19]